Protein AF-X1P1S2-F1 (afdb_monomer)

Solvent-accessible surface area (backbone atoms only — not comparable to full-atom values): 4298 Å² total; per-residue (Å²): 104,40,72,57,19,53,52,49,46,51,54,56,12,56,75,62,78,49,45,75,61,34,41,53,52,55,51,47,64,67,38,53,68,51,63,68,51,54,81,74,51,94,57,92,72,45,67,50,49,38,32,48,40,72,71,69,76,40,63,71,78,76,26,60,42,80,67,75,79,79,78,130

pLDDT: mean 82.23, std 11.87, range [45.72, 96.0]

Secondary structure (DSSP, 8-state):
--HHHHHHHHHHHHHTTSTHHHHHHHHHHHHHHHHHHGGG-SS--EE---HHHHTTSS-GGGGEEPPP----

Structure (mmCIF, N/CA/C/O backbone):
data_AF-X1P1S2-F1
#
_entry.id   AF-X1P1S2-F1
#
loop_
_atom_site.group_PDB
_atom_site.id
_atom_site.type_symbol
_atom_site.label_atom_id
_atom_site.label_alt_id
_atom_site.label_comp_id
_atom_site.label_asym_id
_atom_site.label_entity_id
_atom_site.label_seq_id
_atom_site.pdbx_PDB_ins_code
_atom_site.Cartn_x
_atom_site.Cartn_y
_atom_site.Cartn_z
_atom_site.occupancy
_atom_site.B_iso_or_equiv
_atom_site.auth_seq_id
_atom_site.auth_comp_id
_atom_site.auth_asym_id
_atom_site.auth_atom_id
_atom_site.pdbx_PDB_model_num
ATOM 1 N N . PHE A 1 1 ? -3.678 -7.586 4.702 1.00 91.38 1 PHE A N 1
ATOM 2 C CA . PHE A 1 1 ? -3.727 -7.651 3.233 1.00 91.38 1 PHE A CA 1
ATOM 3 C C . PHE A 1 1 ? -4.540 -8.864 2.835 1.00 91.38 1 PHE A C 1
ATOM 5 O O . PHE A 1 1 ? -4.469 -9.864 3.541 1.00 91.38 1 PHE A O 1
ATOM 12 N N . THR A 1 2 ? -5.340 -8.759 1.783 1.00 94.50 2 THR A N 1
ATOM 13 C CA . THR A 1 2 ? -5.974 -9.899 1.107 1.00 94.50 2 THR A CA 1
ATOM 14 C C . THR A 1 2 ? -5.067 -10.426 -0.008 1.00 94.50 2 THR A C 1
ATOM 16 O O . THR A 1 2 ? -4.124 -9.742 -0.411 1.00 94.50 2 THR A O 1
ATOM 19 N N . ASP A 1 3 ? -5.338 -11.625 -0.519 1.00 96.00 3 ASP A N 1
ATOM 20 C CA . ASP A 1 3 ? -4.495 -12.263 -1.541 1.00 96.00 3 ASP A CA 1
ATOM 21 C C . ASP A 1 3 ? -4.408 -11.444 -2.834 1.00 96.00 3 ASP A C 1
ATOM 23 O O . ASP A 1 3 ? -3.325 -11.288 -3.396 1.00 96.00 3 ASP A O 1
ATOM 27 N N . ASP A 1 4 ? -5.514 -10.853 -3.284 1.00 95.50 4 ASP A N 1
ATOM 28 C CA . ASP A 1 4 ? -5.551 -9.939 -4.432 1.00 95.50 4 ASP A CA 1
ATOM 29 C C . ASP A 1 4 ? -4.709 -8.676 -4.191 1.00 95.50 4 ASP A C 1
ATOM 31 O O . ASP A 1 4 ? -4.026 -8.210 -5.102 1.00 95.50 4 ASP A O 1
ATO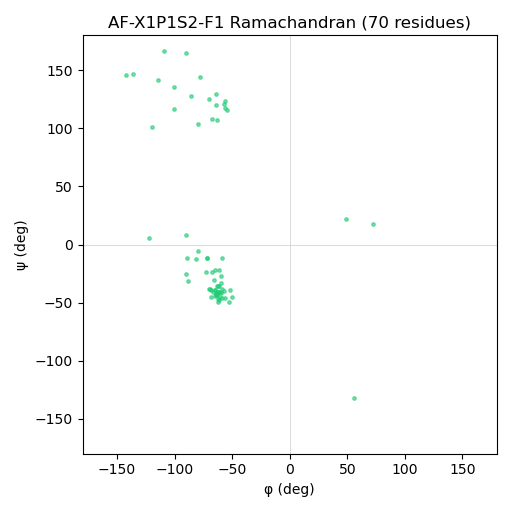M 35 N N . ALA A 1 5 ? -4.668 -8.163 -2.955 1.00 94.94 5 ALA A N 1
ATOM 36 C CA . ALA A 1 5 ? -3.798 -7.044 -2.595 1.00 94.94 5 ALA A CA 1
ATOM 37 C C . ALA A 1 5 ? -2.316 -7.413 -2.724 1.00 94.94 5 ALA A C 1
ATOM 39 O O . ALA A 1 5 ? -1.526 -6.632 -3.254 1.00 94.94 5 ALA A O 1
ATOM 40 N N . LEU A 1 6 ? -1.938 -8.610 -2.268 1.00 94.31 6 LEU A N 1
ATOM 41 C CA . LEU A 1 6 ? -0.562 -9.100 -2.366 1.00 94.31 6 LEU A CA 1
ATOM 42 C C . LEU A 1 6 ? -0.136 -9.284 -3.830 1.00 94.31 6 LEU A C 1
ATOM 44 O O . LEU A 1 6 ? 0.952 -8.850 -4.210 1.00 94.31 6 LEU A O 1
ATOM 48 N N . HIS A 1 7 ? -1.010 -9.848 -4.668 1.00 94.56 7 HIS A N 1
ATOM 49 C CA . HIS A 1 7 ? -0.754 -9.979 -6.105 1.00 94.56 7 HIS A CA 1
ATOM 50 C C . HIS A 1 7 ? -0.630 -8.612 -6.790 1.00 94.56 7 HIS A C 1
ATOM 52 O O . HIS A 1 7 ? 0.301 -8.401 -7.569 1.00 94.56 7 HIS A O 1
ATOM 58 N N . ALA A 1 8 ? -1.511 -7.660 -6.471 1.00 93.81 8 ALA A N 1
ATOM 59 C CA . ALA A 1 8 ? -1.454 -6.307 -7.020 1.00 93.81 8 ALA A CA 1
ATOM 60 C C . ALA A 1 8 ? -0.154 -5.575 -6.632 1.00 93.81 8 ALA A C 1
ATOM 62 O O . ALA A 1 8 ? 0.465 -4.923 -7.477 1.00 93.81 8 ALA A O 1
ATOM 63 N N . LEU A 1 9 ? 0.302 -5.726 -5.381 1.00 92.25 9 LEU A N 1
ATOM 64 C CA . LEU A 1 9 ? 1.578 -5.175 -4.910 1.00 92.25 9 LEU A CA 1
ATOM 65 C C . LEU A 1 9 ? 2.762 -5.770 -5.678 1.00 92.25 9 LEU A C 1
ATOM 67 O O . LEU A 1 9 ? 3.612 -5.023 -6.165 1.00 92.25 9 LEU A O 1
ATOM 71 N N . ALA A 1 10 ? 2.792 -7.095 -5.840 1.00 92.00 10 ALA A N 1
ATOM 72 C CA . ALA A 1 10 ? 3.827 -7.786 -6.605 1.00 92.00 10 ALA A CA 1
ATOM 73 C C . ALA A 1 10 ? 3.875 -7.310 -8.062 1.00 92.00 10 ALA A C 1
ATOM 75 O O . ALA A 1 10 ? 4.944 -6.967 -8.563 1.00 92.00 10 ALA A O 1
ATOM 76 N N . GLN A 1 11 ? 2.721 -7.196 -8.721 1.00 91.75 11 GLN A N 1
ATOM 77 C CA . GLN A 1 11 ? 2.639 -6.701 -10.096 1.00 91.75 11 GLN A CA 1
ATOM 78 C C . GLN A 1 11 ? 3.107 -5.245 -10.224 1.00 91.75 11 GLN A C 1
ATOM 80 O O . GLN A 1 11 ? 3.850 -4.917 -11.150 1.00 91.75 11 GLN A O 1
ATOM 85 N N . LYS A 1 12 ? 2.732 -4.360 -9.289 1.00 89.81 12 LYS A N 1
ATOM 86 C CA . LYS A 1 12 ? 3.244 -2.978 -9.267 1.00 89.81 12 LYS A CA 1
ATOM 87 C C . LYS A 1 12 ? 4.758 -2.926 -9.056 1.00 89.81 12 LYS A C 1
ATOM 89 O O . LYS A 1 12 ? 5.422 -2.122 -9.703 1.00 89.81 12 LYS A O 1
ATOM 94 N N . ALA A 1 13 ? 5.304 -3.767 -8.180 1.00 91.19 13 ALA A N 1
ATOM 95 C CA . ALA A 1 13 ? 6.738 -3.791 -7.912 1.00 91.19 13 ALA A CA 1
ATOM 96 C C . ALA A 1 13 ? 7.553 -4.309 -9.102 1.00 91.19 13 ALA A C 1
ATOM 98 O O . ALA A 1 13 ? 8.595 -3.734 -9.414 1.00 91.19 13 ALA A O 1
ATOM 99 N N . LEU A 1 14 ? 7.053 -5.332 -9.803 1.00 89.62 14 LEU A N 1
ATOM 100 C CA . LEU A 1 14 ? 7.657 -5.830 -11.041 1.00 89.62 14 LEU A CA 1
ATOM 101 C C . LEU A 1 14 ? 7.713 -4.733 -12.113 1.00 89.62 14 LEU A C 1
ATOM 103 O O . LEU A 1 14 ? 8.746 -4.554 -12.742 1.00 89.62 14 LEU A O 1
ATOM 107 N N . LYS A 1 15 ? 6.652 -3.925 -12.254 1.00 88.38 15 LYS A N 1
ATOM 108 C CA . LYS A 1 15 ? 6.627 -2.784 -13.191 1.00 88.38 15 LYS A CA 1
ATOM 109 C C . LYS A 1 15 ? 7.624 -1.670 -12.856 1.00 88.38 15 LYS A C 1
ATOM 111 O O . LYS A 1 15 ? 7.935 -0.871 -13.731 1.00 88.38 15 LYS A O 1
ATOM 116 N N . ARG A 1 16 ? 8.087 -1.570 -11.604 1.00 84.50 16 ARG A N 1
ATOM 117 C CA . ARG A 1 16 ? 9.071 -0.563 -11.163 1.00 84.50 16 ARG A CA 1
ATOM 118 C C . ARG A 1 16 ? 10.530 -1.051 -11.297 1.00 84.50 16 ARG A C 1
ATOM 120 O O . ARG A 1 16 ? 11.412 -0.375 -10.774 1.00 84.50 16 ARG A O 1
ATOM 127 N N . ASP A 1 17 ? 10.785 -2.211 -11.921 1.00 76.75 17 ASP A N 1
ATOM 128 C CA . ASP A 1 17 ? 12.113 -2.784 -12.265 1.00 76.75 17 ASP A CA 1
ATOM 129 C C . ASP A 1 17 ? 13.167 -2.814 -11.136 1.00 76.75 17 ASP A C 1
ATOM 131 O O . ASP A 1 17 ? 14.374 -2.912 -11.340 1.00 76.75 17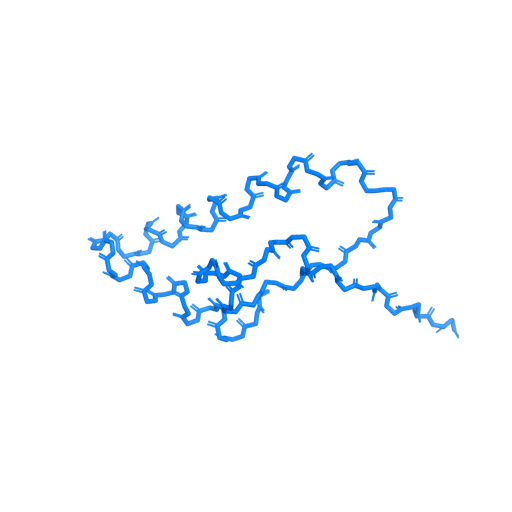 ASP A O 1
ATOM 135 N N . THR A 1 18 ? 12.704 -2.764 -9.891 1.00 76.50 18 THR A N 1
ATOM 136 C CA . THR A 1 18 ? 13.540 -2.723 -8.678 1.00 76.50 18 THR A CA 1
ATOM 137 C C . THR A 1 18 ? 13.236 -3.894 -7.739 1.00 76.50 18 THR A C 1
ATOM 139 O O . THR A 1 18 ? 13.789 -3.991 -6.637 1.00 76.50 18 THR A O 1
ATOM 142 N N . GLY A 1 19 ? 12.376 -4.819 -8.189 1.00 78.81 19 GLY A N 1
ATOM 143 C CA . GLY A 1 19 ? 12.055 -6.077 -7.521 1.00 78.81 19 GLY A CA 1
ATOM 144 C C . GLY A 1 19 ? 11.557 -5.881 -6.088 1.00 78.81 19 GLY A C 1
ATOM 145 O O . GLY A 1 19 ? 10.709 -5.03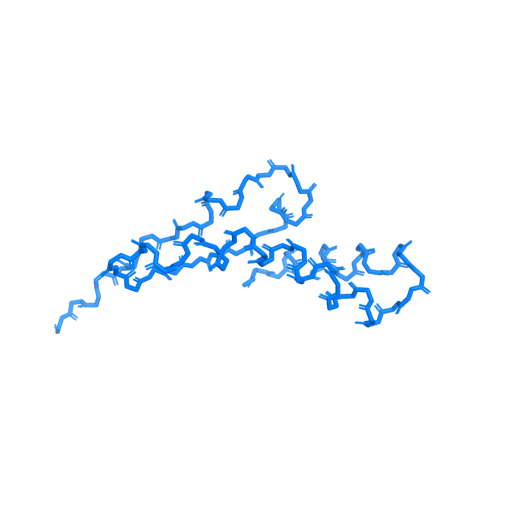3 -5.809 1.00 78.81 19 GLY A O 1
ATOM 146 N N . ALA A 1 20 ? 12.106 -6.651 -5.146 1.00 85.25 20 ALA A N 1
ATOM 147 C CA . ALA A 1 20 ? 11.689 -6.619 -3.742 1.00 85.25 20 ALA A CA 1
ATOM 148 C C . ALA A 1 20 ? 11.892 -5.256 -3.047 1.00 85.25 20 ALA A C 1
ATOM 150 O O . ALA A 1 20 ? 11.214 -4.964 -2.064 1.00 85.25 20 ALA A O 1
ATOM 151 N N . ARG A 1 21 ? 12.782 -4.390 -3.554 1.00 88.06 21 ARG A N 1
ATOM 152 C CA . ARG A 1 21 ? 12.966 -3.037 -2.998 1.00 88.06 21 ARG A CA 1
ATOM 153 C C . ARG A 1 21 ? 11.762 -2.145 -3.296 1.00 88.06 21 ARG A C 1
ATOM 155 O O . ARG A 1 21 ? 11.325 -1.410 -2.414 1.00 88.06 21 ARG A O 1
ATOM 162 N N . ALA A 1 22 ? 11.179 -2.268 -4.491 1.00 88.38 22 ALA A N 1
ATOM 163 C CA . ALA A 1 22 ? 9.945 -1.565 -4.830 1.00 88.38 22 ALA A CA 1
ATOM 164 C C . ALA A 1 22 ? 8.768 -2.007 -3.960 1.00 88.38 22 ALA A C 1
ATOM 166 O O . ALA A 1 22 ? 7.953 -1.164 -3.603 1.00 88.38 22 ALA A O 1
ATOM 167 N N . LEU A 1 23 ? 8.682 -3.291 -3.583 1.00 89.81 23 LEU A N 1
ATOM 168 C CA . LEU A 1 23 ? 7.616 -3.768 -2.691 1.00 89.81 23 LEU A CA 1
ATOM 169 C C . LEU A 1 23 ? 7.593 -2.994 -1.373 1.00 89.81 23 LEU A C 1
ATOM 171 O O . LEU A 1 23 ? 6.529 -2.555 -0.945 1.00 89.81 23 LEU A O 1
ATOM 175 N N . ARG A 1 24 ? 8.766 -2.797 -0.757 1.00 89.19 24 ARG A N 1
ATOM 176 C CA . ARG A 1 24 ? 8.887 -2.029 0.484 1.00 89.19 24 ARG A CA 1
ATOM 177 C C . ARG A 1 24 ? 8.441 -0.581 0.286 1.00 89.19 24 ARG A C 1
ATOM 179 O O . ARG A 1 24 ? 7.635 -0.107 1.071 1.00 89.19 24 ARG A O 1
ATOM 186 N N . ALA A 1 25 ? 8.911 0.079 -0.772 1.00 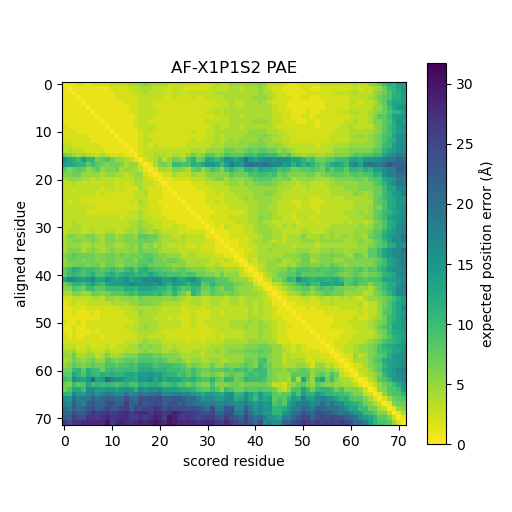89.88 25 ALA A N 1
ATOM 187 C CA . ALA A 1 25 ? 8.541 1.464 -1.057 1.00 89.88 25 ALA A CA 1
ATOM 188 C C . ALA A 1 25 ? 7.026 1.629 -1.281 1.00 89.88 25 ALA A C 1
ATOM 190 O O . ALA A 1 25 ? 6.411 2.508 -0.693 1.00 89.88 25 ALA A O 1
ATOM 191 N N . ILE A 1 26 ? 6.402 0.744 -2.068 1.00 88.56 26 ILE A N 1
ATOM 192 C CA . ILE A 1 26 ? 4.952 0.780 -2.325 1.00 88.56 26 ILE A CA 1
ATOM 193 C C . ILE A 1 26 ? 4.162 0.517 -1.033 1.00 88.56 26 ILE A C 1
ATOM 195 O O . ILE A 1 26 ? 3.124 1.135 -0.802 1.00 88.56 26 ILE A O 1
ATOM 199 N N . ALA A 1 27 ? 4.636 -0.401 -0.187 1.00 88.19 27 ALA A N 1
ATOM 200 C CA . ALA A 1 27 ? 4.010 -0.662 1.103 1.00 88.19 27 ALA A CA 1
ATOM 201 C C . ALA A 1 27 ? 4.145 0.533 2.059 1.00 88.19 27 ALA A C 1
ATOM 203 O O . ALA A 1 27 ? 3.178 0.859 2.738 1.00 88.19 27 ALA A O 1
ATOM 204 N N . GLU A 1 28 ? 5.308 1.191 2.098 1.00 90.12 28 GLU A N 1
ATOM 205 C CA . GLU A 1 28 ? 5.536 2.405 2.890 1.00 90.12 28 GLU A C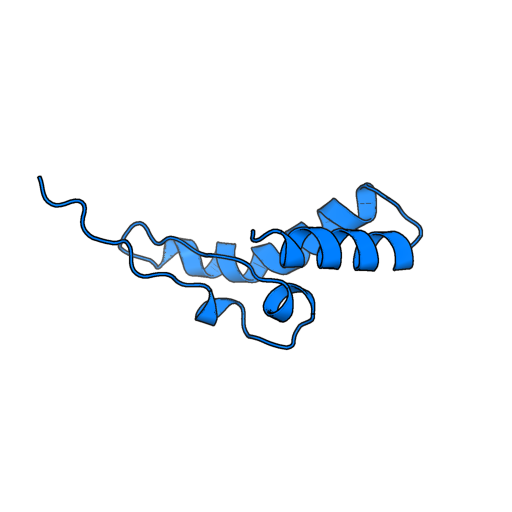A 1
ATOM 206 C C . GLU A 1 28 ? 4.628 3.548 2.418 1.00 90.12 28 GLU A C 1
ATOM 208 O O . GLU A 1 28 ? 3.909 4.100 3.244 1.00 90.12 28 GLU A O 1
ATOM 213 N N . GLU A 1 29 ? 4.570 3.827 1.109 1.00 87.44 29 GLU A N 1
ATOM 214 C CA . GLU A 1 29 ? 3.658 4.822 0.511 1.00 87.44 29 GLU A CA 1
ATOM 215 C C . GLU A 1 29 ? 2.207 4.603 0.980 1.00 87.44 29 GLU A C 1
ATOM 217 O O . GLU A 1 29 ? 1.541 5.539 1.408 1.00 87.44 29 GLU A O 1
ATOM 222 N N . LEU A 1 30 ? 1.736 3.353 0.971 1.00 86.38 30 LEU A N 1
ATOM 223 C CA . LEU A 1 30 ? 0.378 2.997 1.388 1.00 86.38 30 LEU A CA 1
ATOM 224 C C . LEU A 1 30 ? 0.156 3.080 2.909 1.00 86.38 30 LEU A C 1
ATOM 226 O O . LEU A 1 30 ? -0.980 3.184 3.360 1.00 86.38 30 LEU A O 1
ATOM 230 N N . MET A 1 31 ? 1.214 2.979 3.714 1.00 86.88 31 MET A N 1
ATOM 231 C CA . MET A 1 31 ? 1.132 2.970 5.178 1.00 86.88 31 MET A CA 1
ATOM 232 C C . MET A 1 31 ? 1.226 4.370 5.790 1.00 86.88 31 MET A C 1
ATOM 234 O O . MET A 1 31 ? 0.712 4.549 6.891 1.00 86.88 31 MET A O 1
ATOM 238 N N . VAL A 1 32 ? 1.850 5.348 5.119 1.00 87.31 32 VAL A N 1
ATOM 239 C CA . VAL A 1 32 ? 2.048 6.713 5.655 1.00 87.31 32 VAL A CA 1
ATOM 240 C C . VAL A 1 32 ? 0.730 7.331 6.128 1.00 87.31 32 VAL A C 1
ATOM 242 O O . VAL A 1 32 ? 0.638 7.773 7.275 1.00 87.31 32 VAL A O 1
ATOM 245 N N . ASP A 1 33 ? -0.309 7.276 5.295 1.00 78.75 33 ASP A N 1
ATOM 246 C CA . ASP A 1 33 ? -1.617 7.853 5.622 1.00 78.75 33 ASP A CA 1
ATOM 247 C C . ASP A 1 33 ? -2.283 7.137 6.809 1.00 78.75 33 ASP A C 1
ATOM 249 O O . ASP A 1 33 ? -2.850 7.777 7.697 1.00 78.75 33 ASP A O 1
ATOM 253 N N . LEU A 1 34 ? -2.165 5.804 6.879 1.00 79.56 34 LEU A N 1
ATOM 254 C CA . LEU A 1 34 ? -2.667 5.018 8.013 1.00 79.56 34 LEU A CA 1
ATOM 255 C C . LEU A 1 34 ? -1.924 5.352 9.303 1.00 79.56 34 LEU A C 1
ATOM 257 O O . LEU A 1 34 ? -2.551 5.504 10.346 1.00 79.56 34 LEU A O 1
ATOM 261 N N . MET A 1 35 ? -0.598 5.451 9.252 1.00 82.62 35 MET A N 1
ATOM 262 C CA . MET A 1 35 ? 0.232 5.698 10.429 1.00 82.62 35 MET A CA 1
ATOM 263 C C . MET A 1 35 ? -0.003 7.078 11.036 1.00 82.62 35 MET A C 1
ATOM 265 O O . MET A 1 35 ? 0.126 7.216 12.248 1.00 82.62 35 MET A O 1
ATOM 269 N N . TYR A 1 36 ? -0.362 8.078 10.227 1.00 82.31 36 TYR A N 1
ATOM 270 C CA . TYR A 1 36 ? -0.732 9.399 10.734 1.00 82.31 36 TYR A CA 1
ATOM 271 C C . TYR A 1 36 ? -2.065 9.378 11.495 1.00 82.31 36 TYR A C 1
ATOM 273 O O . TYR A 1 36 ? -2.198 10.033 12.523 1.00 82.31 36 TYR A O 1
ATOM 281 N N . GLN A 1 37 ? -3.038 8.596 11.022 1.00 74.44 37 GLN A N 1
ATOM 282 C CA . GLN A 1 37 ? -4.391 8.565 11.589 1.00 74.44 37 GLN A CA 1
ATOM 283 C C . GLN A 1 37 ? -4.561 7.563 12.736 1.00 74.44 37 GLN A C 1
ATOM 285 O O . GLN A 1 37 ? -5.344 7.792 13.654 1.00 74.44 37 GLN A O 1
ATOM 290 N N . LEU A 1 38 ? -3.830 6.444 12.712 1.00 78.56 38 LEU A N 1
ATOM 291 C CA . LEU A 1 38 ? -3.901 5.396 13.738 1.00 78.56 38 LEU A CA 1
ATOM 292 C C . LEU A 1 38 ? -3.725 5.908 15.183 1.00 78.56 38 LEU A C 1
ATOM 294 O O . LEU A 1 38 ? -4.442 5.412 16.051 1.00 78.56 38 LEU A O 1
ATOM 298 N N . PRO A 1 39 ? -2.835 6.874 15.482 1.00 80.06 39 PRO A N 1
ATOM 299 C CA . PRO A 1 39 ? -2.699 7.445 16.820 1.00 80.06 39 PRO A CA 1
ATOM 300 C C . PRO A 1 39 ? -3.972 8.110 17.364 1.00 80.06 39 PRO A C 1
ATOM 302 O O . PRO A 1 39 ? -4.155 8.150 18.578 1.00 80.06 39 PRO A O 1
ATOM 305 N N . GLU A 1 40 ? -4.854 8.617 16.498 1.00 77.69 40 GLU A N 1
ATOM 306 C CA . GLU A 1 40 ? -6.113 9.266 16.898 1.00 77.69 40 GLU A CA 1
ATOM 307 C C . GLU A 1 40 ? -7.233 8.251 17.199 1.00 77.69 40 GLU A C 1
ATOM 309 O O . GLU A 1 40 ? -8.269 8.583 17.786 1.00 77.69 40 GLU A O 1
ATOM 314 N N . GLU A 1 41 ? -7.046 6.981 16.830 1.00 76.50 41 GLU A N 1
ATOM 315 C CA . GLU A 1 41 ? -8.043 5.934 17.018 1.00 76.50 41 GLU A CA 1
ATOM 316 C C . GLU A 1 41 ? -8.049 5.422 18.465 1.00 76.50 41 GLU A C 1
ATOM 318 O O . GLU A 1 41 ? -7.237 4.603 18.887 1.00 76.50 41 GLU A O 1
ATOM 323 N N . SER A 1 42 ? -9.056 5.855 19.225 1.00 69.75 42 SER A N 1
ATOM 324 C CA . SER A 1 42 ? -9.276 5.468 20.632 1.00 69.75 42 SER A CA 1
ATOM 325 C C . SER A 1 42 ? -9.459 3.964 20.899 1.00 69.75 42 SER A C 1
ATOM 327 O O . SER A 1 42 ? -9.495 3.545 22.057 1.00 69.75 42 SER A O 1
ATOM 329 N N . LYS A 1 43 ? -9.641 3.138 19.861 1.00 75.06 43 LYS A N 1
ATOM 330 C CA . LYS A 1 43 ? -9.892 1.697 19.993 1.00 75.06 43 LYS A CA 1
ATOM 331 C C . LYS A 1 43 ? -9.059 0.904 18.994 1.00 75.06 43 LYS A C 1
ATOM 333 O O . LYS A 1 43 ? -8.913 1.345 17.856 1.00 75.06 43 LYS A O 1
ATOM 338 N N . PRO A 1 44 ? -8.617 -0.312 19.363 1.00 73.75 44 PRO A N 1
ATOM 339 C CA . PRO A 1 44 ? -7.975 -1.212 18.418 1.00 73.75 44 PRO A CA 1
ATOM 340 C C . PRO A 1 44 ? -8.909 -1.467 17.227 1.00 73.75 44 PRO A C 1
ATOM 342 O O . PRO A 1 44 ? -10.017 -1.994 17.372 1.00 73.75 44 PRO A O 1
ATOM 345 N N . ALA A 1 45 ? -8.460 -1.056 16.043 1.00 75.44 45 ALA A N 1
ATOM 346 C CA . ALA A 1 45 ? -9.181 -1.185 14.787 1.00 75.44 45 ALA A CA 1
ATOM 347 C C . ALA A 1 45 ? -8.440 -2.146 13.852 1.00 75.44 45 ALA A C 1
ATOM 349 O O . ALA A 1 45 ? -7.212 -2.163 13.785 1.00 75.44 45 ALA A O 1
ATOM 350 N N . LYS A 1 46 ? -9.197 -2.968 13.118 1.00 82.75 46 LYS A N 1
ATOM 351 C CA . LYS A 1 46 ? -8.645 -3.895 12.128 1.00 82.75 46 LYS A CA 1
ATOM 352 C C . LYS A 1 46 ? -8.820 -3.301 10.739 1.00 82.75 46 LYS A C 1
ATOM 354 O O . LYS A 1 46 ? -9.948 -3.160 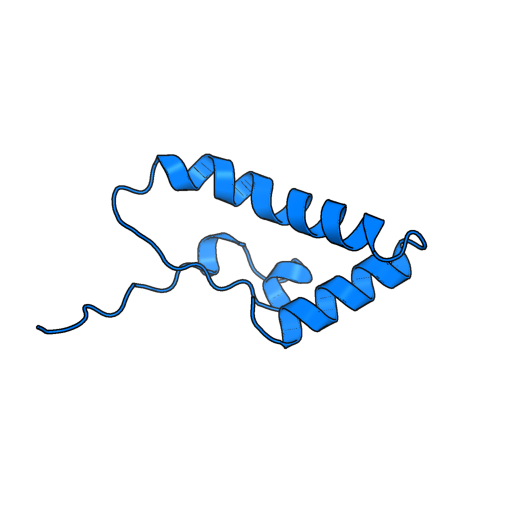10.276 1.00 82.75 46 LYS A O 1
ATOM 359 N N . TYR A 1 47 ? -7.718 -3.025 10.055 1.00 85.31 47 TYR A N 1
ATOM 360 C CA . TYR A 1 47 ? -7.733 -2.576 8.664 1.00 85.31 47 TYR A CA 1
ATOM 361 C C . TYR A 1 47 ? -7.412 -3.745 7.734 1.00 85.31 47 TYR A C 1
ATOM 363 O O . TYR A 1 47 ? -6.513 -4.547 7.998 1.00 85.31 47 TYR A O 1
ATOM 371 N N . VAL A 1 48 ? -8.172 -3.873 6.648 1.00 90.19 48 VAL A N 1
ATOM 372 C CA . VAL A 1 48 ? -7.967 -4.911 5.633 1.00 90.19 48 VAL A CA 1
ATOM 373 C C . VAL A 1 48 ? -7.695 -4.252 4.289 1.00 90.19 48 VAL A C 1
ATOM 375 O O . VAL A 1 48 ? -8.616 -3.818 3.608 1.00 90.19 48 VAL A O 1
ATOM 378 N N . ILE A 1 49 ? -6.418 -4.206 3.905 1.00 91.25 49 ILE A N 1
ATOM 379 C CA . ILE A 1 49 ? -5.994 -3.736 2.581 1.00 91.25 49 ILE A CA 1
ATOM 380 C C . ILE A 1 49 ? -6.405 -4.752 1.511 1.00 91.25 49 ILE A C 1
ATOM 382 O O . ILE A 1 49 ? -6.021 -5.921 1.621 1.00 91.25 49 ILE A O 1
ATOM 386 N N . THR A 1 50 ? -7.141 -4.285 0.500 1.00 93.94 50 THR A N 1
ATOM 387 C CA . THR A 1 50 ? -7.620 -5.049 -0.664 1.00 93.94 50 THR A CA 1
ATOM 388 C C . THR A 1 50 ? -6.894 -4.647 -1.948 1.00 93.94 50 THR A C 1
ATOM 390 O O . THR A 1 50 ? -6.234 -3.606 -1.985 1.00 93.94 50 THR A O 1
ATOM 393 N N . GLY A 1 51 ? -7.021 -5.440 -3.016 1.00 93.38 51 GLY A N 1
ATOM 394 C CA . GLY A 1 51 ? -6.453 -5.122 -4.329 1.00 93.38 51 GLY A CA 1
ATOM 395 C C . GLY A 1 51 ? -6.939 -3.780 -4.868 1.00 93.38 51 GLY A C 1
ATOM 396 O O . 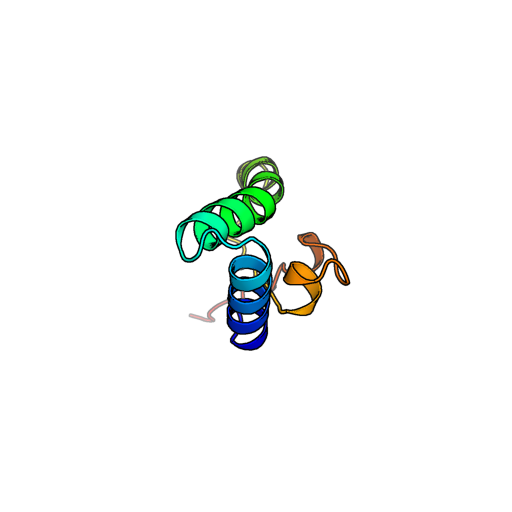GLY A 1 51 ? -6.132 -2.988 -5.340 1.00 93.38 51 GLY A O 1
ATOM 397 N N . ASN A 1 52 ? -8.220 -3.453 -4.677 1.00 92.94 52 ASN A N 1
ATOM 398 C CA . ASN A 1 52 ? -8.777 -2.158 -5.082 1.00 92.94 52 ASN A CA 1
ATOM 399 C C . ASN A 1 52 ? -8.071 -0.972 -4.411 1.00 92.94 52 ASN A C 1
ATOM 401 O O . ASN A 1 52 ? -7.854 0.047 -5.061 1.00 92.94 52 ASN A O 1
ATOM 405 N N . ILE A 1 53 ? -7.689 -1.104 -3.138 1.00 91.69 53 ILE A N 1
ATOM 406 C CA . ILE A 1 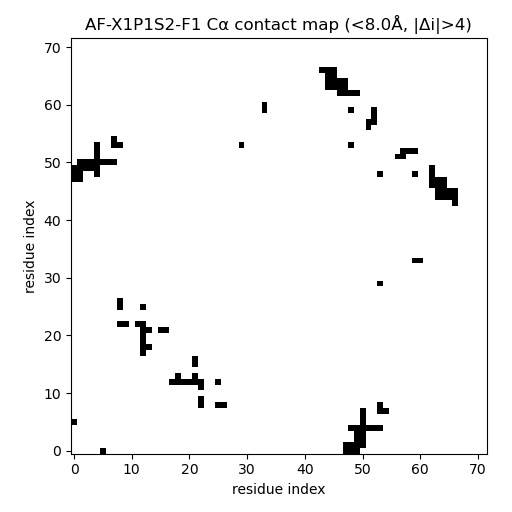53 ? -6.941 -0.062 -2.422 1.00 91.69 53 ILE A CA 1
ATOM 407 C C . ILE A 1 53 ? -5.530 0.060 -3.003 1.00 91.69 53 ILE A C 1
ATOM 409 O O . ILE A 1 53 ? -5.071 1.157 -3.303 1.00 91.69 53 ILE A O 1
ATOM 413 N N . VAL A 1 54 ? -4.860 -1.070 -3.246 1.00 91.31 54 VAL A N 1
ATOM 414 C CA . VAL A 1 54 ? -3.529 -1.085 -3.874 1.00 91.31 54 VAL A CA 1
ATOM 415 C C . VAL A 1 54 ? -3.563 -0.476 -5.278 1.00 91.31 54 VAL A C 1
ATOM 417 O O . VAL A 1 54 ? -2.614 0.191 -5.685 1.00 91.31 54 VAL A O 1
ATOM 420 N N . GLU A 1 55 ? -4.642 -0.673 -6.030 1.00 90.25 55 GLU A N 1
ATOM 421 C CA . GLU A 1 55 ? -4.843 -0.114 -7.370 1.00 90.25 55 GLU A CA 1
ATOM 422 C C . GLU A 1 55 ? -5.305 1.352 -7.371 1.00 90.25 55 GLU A C 1
ATOM 424 O O . GLU A 1 55 ? -5.367 1.950 -8.442 1.00 90.25 55 GLU A O 1
ATOM 429 N N . GLY A 1 56 ? -5.595 1.944 -6.206 1.00 87.50 56 GLY A N 1
ATOM 430 C CA . GLY A 1 56 ? -6.121 3.310 -6.097 1.00 87.50 56 GLY A CA 1
ATOM 431 C C . GLY A 1 56 ? -7.582 3.450 -6.541 1.00 87.50 56 GLY A C 1
ATOM 432 O O . GLY A 1 56 ? -8.040 4.547 -6.834 1.00 87.50 56 GLY A O 1
ATOM 433 N N . LYS A 1 57 ? -8.321 2.337 -6.621 1.00 89.00 57 LYS A N 1
ATOM 434 C CA . LYS A 1 57 ? -9.757 2.291 -6.955 1.00 89.00 57 LYS A CA 1
ATOM 435 C C . LYS A 1 57 ? -10.660 2.415 -5.727 1.00 89.00 57 LYS A C 1
ATOM 437 O O . LYS A 1 57 ? -11.872 2.543 -5.868 1.00 89.00 57 LYS A O 1
ATOM 442 N N . A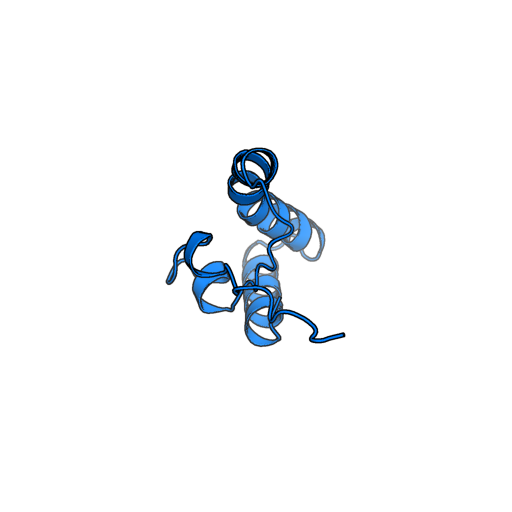LA A 1 58 ? -10.088 2.301 -4.534 1.00 86.81 58 ALA A N 1
ATOM 443 C CA . ALA A 1 58 ? -10.781 2.458 -3.270 1.00 86.81 58 ALA A CA 1
ATOM 444 C C . ALA A 1 58 ? -9.868 3.162 -2.272 1.00 86.81 58 ALA A C 1
ATOM 446 O O . ALA A 1 58 ? -8.658 2.943 -2.251 1.00 86.81 58 ALA A O 1
ATOM 447 N N . GLU A 1 59 ? -10.475 3.974 -1.421 1.00 81.94 59 GLU A N 1
ATOM 448 C CA . GLU A 1 59 ? -9.756 4.742 -0.421 1.00 81.94 59 GLU A CA 1
ATOM 449 C C . GLU A 1 59 ? -9.347 3.882 0.774 1.00 81.94 59 GLU A C 1
ATOM 451 O O . GLU A 1 59 ? -10.102 3.023 1.245 1.00 81.94 59 GLU A O 1
ATOM 456 N N . LEU A 1 60 ? -8.172 4.167 1.326 1.00 77.19 60 LEU A N 1
ATOM 457 C CA . LEU A 1 60 ? -7.576 3.428 2.437 1.00 77.19 60 LEU A CA 1
ATOM 458 C C . LEU A 1 60 ? -8.456 3.429 3.699 1.00 77.19 60 LEU A C 1
ATOM 460 O O . LEU A 1 60 ? -8.533 2.427 4.409 1.00 77.19 60 LEU A O 1
ATOM 464 N N . PHE A 1 61 ? -9.201 4.510 3.944 1.00 72.00 61 PHE A N 1
ATOM 465 C CA . PHE A 1 61 ? -10.103 4.623 5.096 1.00 72.00 61 PHE A CA 1
ATOM 466 C C . PHE A 1 61 ? -11.304 3.667 5.024 1.00 72.00 61 PHE A C 1
ATOM 468 O O . PHE A 1 61 ? -11.853 3.276 6.057 1.00 72.00 61 PHE A O 1
ATOM 475 N N . THR A 1 62 ? -11.689 3.220 3.823 1.00 72.12 62 THR A N 1
ATOM 476 C CA . THR A 1 62 ? -12.758 2.220 3.652 1.00 72.12 62 THR A CA 1
ATOM 477 C C . THR A 1 62 ? -12.322 0.817 4.094 1.00 72.12 62 THR A C 1
ATOM 479 O O . THR A 1 62 ? -13.160 -0.062 4.288 1.00 72.12 62 THR A O 1
ATOM 482 N N . ALA A 1 63 ? -11.020 0.612 4.342 1.00 72.31 63 ALA A N 1
ATOM 483 C CA . ALA A 1 63 ? -10.446 -0.652 4.796 1.00 72.31 63 ALA A CA 1
ATOM 484 C C . ALA A 1 63 ? -10.785 -1.010 6.252 1.00 72.31 63 ALA A C 1
ATOM 486 O O . ALA A 1 63 ? -10.501 -2.134 6.685 1.00 72.31 63 ALA A O 1
ATOM 487 N N . LYS A 1 64 ? -11.342 -0.072 7.033 1.00 78.00 64 LYS A N 1
ATOM 488 C CA . LYS A 1 64 ? -11.645 -0.277 8.454 1.00 78.00 64 LYS A CA 1
ATOM 489 C C . LYS A 1 64 ? -12.755 -1.317 8.612 1.00 78.00 64 LYS A C 1
ATOM 491 O O . LYS A 1 64 ? -13.934 -1.051 8.385 1.00 78.00 64 LYS A O 1
ATOM 496 N N . ARG A 1 65 ? -12.399 -2.513 9.078 1.00 71.88 65 ARG A N 1
ATOM 497 C CA . ARG A 1 65 ? -13.367 -3.502 9.556 1.00 71.88 65 ARG A CA 1
ATOM 498 C C . ARG A 1 65 ? -13.675 -3.225 11.020 1.00 71.88 65 ARG A C 1
ATOM 500 O O . ARG A 1 65 ? -12.774 -3.172 11.857 1.00 71.88 65 ARG A O 1
ATOM 507 N N . LYS A 1 66 ? -14.967 -3.113 11.351 1.00 61.03 66 LYS A N 1
ATOM 508 C CA . LYS A 1 66 ? -15.409 -3.142 12.751 1.00 61.03 66 LYS A CA 1
ATOM 509 C C . LYS A 1 66 ? -14.912 -4.445 13.378 1.00 61.03 66 LYS A C 1
ATOM 511 O O . LYS A 1 66 ? -15.203 -5.525 12.860 1.00 61.03 66 LYS A O 1
ATOM 516 N N . ALA A 1 67 ? -14.154 -4.341 14.468 1.00 58.69 67 ALA A N 1
ATOM 517 C CA . ALA A 1 67 ? -13.802 -5.499 15.272 1.00 58.69 67 ALA A CA 1
ATOM 518 C C . ALA A 1 67 ? -15.109 -6.167 15.725 1.00 58.69 67 ALA A C 1
ATOM 520 O O . ALA A 1 67 ? -15.965 -5.525 16.340 1.00 58.69 67 ALA A O 1
ATOM 521 N N . LYS A 1 68 ? -15.299 -7.436 15.355 1.00 52.69 68 LYS A N 1
ATOM 522 C CA . LYS A 1 68 ? -16.389 -8.245 15.897 1.00 52.69 68 LYS A CA 1
ATOM 523 C C . LYS A 1 68 ? -16.083 -8.365 17.390 1.00 52.69 68 LYS A C 1
ATOM 525 O O . LYS A 1 68 ? -14.989 -8.808 17.723 1.00 52.69 68 LYS A O 1
ATOM 530 N N . LYS A 1 69 ? -16.981 -7.897 18.266 1.00 52.06 69 LYS A N 1
ATOM 531 C CA . LYS A 1 69 ? -16.856 -8.158 19.707 1.00 52.06 69 LYS A CA 1
ATOM 532 C C . LYS A 1 69 ? -16.738 -9.674 19.857 1.00 52.06 69 LYS A C 1
ATOM 534 O O . LYS A 1 69 ? -17.666 -10.380 19.464 1.00 52.06 69 LYS A O 1
ATOM 539 N N . GLU A 1 70 ? -15.604 -10.158 20.346 1.00 54.19 70 GLU A N 1
ATOM 540 C CA . GLU A 1 70 ? -15.553 -11.491 20.930 1.00 54.19 70 GLU A CA 1
ATOM 541 C C . GLU A 1 70 ? -16.484 -11.431 22.141 1.00 54.19 70 GLU A C 1
ATOM 543 O O . GLU A 1 70 ? -16.244 -10.694 23.098 1.00 54.19 70 GLU A O 1
ATOM 548 N N . SER A 1 71 ? -17.646 -12.070 22.009 1.00 47.91 71 SER A N 1
ATOM 549 C CA . SER A 1 71 ? -18.488 -12.372 23.157 1.00 47.91 71 SER A CA 1
ATOM 550 C C . SER A 1 71 ? -17.705 -13.330 24.048 1.00 47.91 71 SER A C 1
ATOM 552 O O . SER A 1 71 ? -17.145 -14.299 23.536 1.00 47.91 71 SER A O 1
ATOM 554 N N . ALA A 1 72 ? -17.634 -12.969 25.331 1.00 45.72 72 ALA A N 1
ATOM 555 C CA . ALA A 1 72 ? -16.973 -13.703 26.405 1.00 45.72 72 ALA A CA 1
ATOM 556 C C . ALA A 1 72 ? -17.451 -15.156 26.527 1.00 45.72 72 ALA A C 1
ATOM 558 O O . ALA A 1 72 ? -18.633 -15.413 26.192 1.00 45.72 72 ALA A O 1
#

Mean predicted aligned error: 6.48 Å

Nearest PDB structures (foldseek):
  8e91-assembly1_B  TM=9.155E-01  e=4.088E-04  Escherichia coli
  9c88-assembly1_C  TM=9.237E-01  e=6.147E-04  Escherichia coli
  6pos-assembly1_C  TM=8.819E-01  e=4.684E-04  Escherichia coli
  6pod-assembly1_D  TM=8.946E-01  e=8.067E-04  Escherichia coli
  9c88-assembly1_F  TM=8.935E-01  e=1.059E-03  Escherichia coli

Sequence (72 aa):
FTDDALHALAQKALKRDTGARALRAIAEELMVDLMYQLPEESKPAKYVITGNIVEGKAELFTAKRKAKKESA

Radius of gyration: 13.96 Å; Cα contacts (8 Å, |Δi|>4): 67; chains: 1; bounding box: 32×23×40 Å

Organism: NCBI:txid412755

InterPro domains:
  IPR019489 Clp ATPase, C-terminal [PF10431] (1-39)
  IPR050052 ATP-dependent Clp protease ATP-binding subunit ClpX [PTHR48102] (1-64)

Foldseek 3Di:
DDPLLVVLLQVVQVVVVPHPVSSVVLVCVLCPVVVVCVVVDPDDWDFDDHNCCSVVNDPRVVRTDDPDPPDD